Protein AF-A0A8J8H0P6-F1 (afdb_monomer_lite)

Radius of gyration: 15.08 Å; chains: 1; bounding box: 33×37×34 Å

Sequence (105 aa):
MRYHTFGDDETDLEVGVPVVEAVAGRGRVAAGELPGGRVVVTIHEGGHDRLAEAYTRLQEGVAAHGSPAGPAWEVYEWIDLTTQPDVSAWPAPADWRTQLIQPIS

Secondary structure (DSSP, 8-state):
-EES---SS---EE-----SS----BTTB----PPPS-EEEEEEES-GGGHHHHHHHHHHHHHHH--B-S--EEEETTS-TTS---GGGPPPGGG-EEEEEEEB-

Foldseek 3Di:
DWWQDDDPVDTDDDDDDDDPDFDPADDPGGGDDDDDDDKQKFKDAFACVCVVVSVVVRVVSQVVPAHFPGIKDKDWPQADPVDDDDPVPGDHRNGTMMMIMTDGD

pLDDT: mean 95.29, std 2.95, range [86.44, 98.5]

Structure (mmCIF, N/CA/C/O backbone):
data_AF-A0A8J8H0P6-F1
#
_entry.id   AF-A0A8J8H0P6-F1
#
loop_
_atom_site.group_PDB
_atom_site.id
_atom_site.type_symbol
_atom_site.label_atom_id
_atom_site.label_alt_id
_atom_site.label_comp_id
_atom_site.label_asym_id
_atom_site.label_entity_id
_atom_site.label_seq_id
_atom_site.pdbx_PDB_ins_code
_atom_site.Cartn_x
_atom_site.Cartn_y
_atom_site.Cartn_z
_atom_site.occupancy
_atom_site.B_iso_or_equiv
_atom_site.auth_seq_id
_atom_site.auth_comp_id
_atom_site.auth_asym_id
_atom_site.auth_atom_id
_atom_site.pdbx_PDB_model_num
ATOM 1 N N . MET A 1 1 ? 0.553 -3.853 -1.451 1.00 95.19 1 MET A N 1
ATOM 2 C CA . MET A 1 1 ? 0.980 -4.639 -0.272 1.00 95.19 1 MET A CA 1
ATOM 3 C C . MET A 1 1 ? 0.171 -4.167 0.915 1.00 95.19 1 MET A C 1
ATOM 5 O O . MET A 1 1 ? 0.136 -2.968 1.128 1.00 95.19 1 MET A O 1
ATOM 9 N N . ARG A 1 2 ? -0.490 -5.051 1.656 1.00 96.75 2 ARG A N 1
ATOM 10 C CA . ARG A 1 2 ? -1.319 -4.694 2.813 1.00 96.75 2 ARG A CA 1
ATOM 11 C C . ARG A 1 2 ? -0.796 -5.406 4.051 1.00 96.75 2 ARG A C 1
ATOM 13 O O . ARG A 1 2 ? -0.547 -6.604 3.991 1.00 96.75 2 ARG A O 1
ATOM 20 N N . TYR A 1 3 ? -0.641 -4.671 5.144 1.00 94.31 3 TYR A N 1
ATOM 21 C CA . TYR A 1 3 ? -0.131 -5.201 6.407 1.00 94.31 3 TYR A CA 1
ATOM 22 C C . TYR A 1 3 ? -1.299 -5.452 7.355 1.00 94.31 3 TYR A C 1
ATOM 24 O O . TYR A 1 3 ? -1.982 -4.506 7.746 1.00 94.31 3 TYR A O 1
ATOM 32 N N . HIS A 1 4 ? -1.550 -6.710 7.712 1.00 93.56 4 HIS A N 1
ATOM 33 C CA . HIS A 1 4 ? -2.576 -7.083 8.689 1.00 93.56 4 HIS A CA 1
ATOM 34 C C . HIS A 1 4 ? -2.084 -6.859 10.115 1.00 93.56 4 HIS A C 1
ATOM 36 O O . HIS A 1 4 ? -2.821 -6.340 10.954 1.00 93.56 4 HIS A O 1
ATOM 42 N N . THR A 1 5 ? -0.823 -7.203 10.364 1.00 93.25 5 THR A N 1
ATOM 43 C CA . THR A 1 5 ? -0.108 -6.928 11.608 1.00 93.25 5 THR A CA 1
ATOM 44 C C . THR A 1 5 ? 1.316 -6.496 11.284 1.00 93.25 5 THR A C 1
ATOM 46 O O . THR A 1 5 ? 1.862 -6.836 10.236 1.00 93.25 5 THR A O 1
ATOM 49 N N . PHE A 1 6 ? 1.918 -5.730 12.187 1.00 89.06 6 PHE A N 1
ATOM 50 C CA . PHE A 1 6 ? 3.317 -5.335 12.101 1.00 89.06 6 PHE A CA 1
ATOM 51 C C . PHE A 1 6 ? 3.902 -5.400 13.508 1.00 89.06 6 PHE A C 1
ATOM 53 O O . PHE A 1 6 ? 3.459 -4.668 14.395 1.00 89.06 6 PHE A O 1
ATOM 60 N N . GLY A 1 7 ? 4.834 -6.319 13.725 1.00 89.62 7 GLY A N 1
ATOM 61 C CA . GLY A 1 7 ? 5.467 -6.560 15.015 1.00 89.62 7 GLY A CA 1
ATOM 62 C C . GLY A 1 7 ? 6.954 -6.846 14.859 1.00 89.62 7 GLY A C 1
ATOM 63 O O . GLY A 1 7 ? 7.433 -7.110 13.757 1.00 89.62 7 GLY A O 1
ATOM 64 N N . ASP A 1 8 ? 7.672 -6.795 15.980 1.00 91.62 8 ASP A N 1
ATOM 65 C CA . ASP A 1 8 ? 9.130 -6.955 16.003 1.00 91.62 8 ASP A CA 1
ATOM 66 C C . ASP A 1 8 ? 9.570 -8.371 15.584 1.00 91.62 8 ASP A C 1
ATOM 68 O O . ASP A 1 8 ? 10.575 -8.526 14.891 1.00 91.62 8 ASP A O 1
ATOM 72 N N . ASP A 1 9 ? 8.794 -9.392 15.969 1.00 95.19 9 ASP A N 1
ATOM 73 C CA . ASP A 1 9 ? 9.091 -10.804 15.690 1.00 95.19 9 ASP A CA 1
ATOM 74 C C . ASP A 1 9 ? 8.326 -11.357 14.475 1.00 95.19 9 ASP A C 1
ATOM 76 O O . ASP A 1 9 ? 8.825 -12.230 13.761 1.00 95.19 9 ASP A O 1
ATOM 80 N N . GLU A 1 10 ? 7.103 -10.871 14.240 1.00 95.25 10 GLU A N 1
ATOM 81 C CA . GLU A 1 10 ? 6.207 -11.371 13.197 1.00 95.25 10 GLU A CA 1
ATOM 82 C C . GLU A 1 10 ? 5.456 -10.223 12.518 1.00 95.25 10 GLU A C 1
ATOM 84 O O . GLU A 1 10 ? 4.982 -9.281 13.154 1.00 95.25 10 GLU A O 1
ATOM 89 N N . THR A 1 11 ? 5.328 -10.327 11.198 1.00 94.75 11 THR A N 1
ATOM 90 C CA . THR A 1 11 ? 4.533 -9.428 10.363 1.00 94.75 11 THR A CA 1
ATOM 91 C C . THR A 1 11 ? 3.668 -10.278 9.447 1.00 94.75 11 THR A C 1
ATOM 93 O O . THR A 1 11 ? 4.196 -11.076 8.670 1.00 94.75 11 THR A O 1
ATOM 96 N N . ASP A 1 12 ? 2.352 -10.087 9.522 1.00 95.69 12 ASP A N 1
ATOM 97 C CA . ASP A 1 12 ? 1.399 -10.682 8.589 1.00 95.69 12 ASP A CA 1
ATOM 98 C C . ASP A 1 12 ? 1.036 -9.670 7.503 1.00 95.69 12 ASP A C 1
ATOM 100 O O . ASP A 1 12 ? 0.591 -8.550 7.784 1.00 95.69 12 ASP A O 1
ATOM 104 N N . LEU A 1 13 ? 1.240 -10.056 6.247 1.00 95.88 13 LEU A N 1
ATOM 105 C CA . LEU A 1 13 ? 1.002 -9.192 5.101 1.00 95.88 13 LEU A CA 1
ATOM 106 C C . LEU A 1 13 ? 0.544 -9.978 3.879 1.00 95.88 13 LEU A C 1
ATOM 108 O O . LEU A 1 13 ? 0.907 -11.137 3.671 1.00 95.88 13 LEU A O 1
ATOM 112 N N . GLU A 1 14 ? -0.171 -9.280 3.005 1.00 96.50 14 GLU A N 1
ATOM 113 C CA . GLU A 1 14 ? -0.516 -9.744 1.668 1.00 96.50 14 GLU A CA 1
ATOM 114 C C . GLU A 1 14 ? 0.107 -8.844 0.590 1.00 96.50 14 GLU A C 1
ATOM 116 O O . GLU A 1 14 ? 0.188 -7.613 0.696 1.00 96.50 14 GLU A O 1
ATOM 121 N N . VAL A 1 15 ? 0.547 -9.472 -0.499 1.00 95.62 15 VAL A N 1
ATOM 122 C CA . VAL A 1 15 ? 0.992 -8.793 -1.720 1.00 95.62 15 VAL A CA 1
ATOM 123 C C . VAL A 1 15 ? 0.144 -9.311 -2.866 1.00 95.62 15 VAL A C 1
ATOM 125 O O . VAL A 1 15 ? -0.031 -10.518 -3.021 1.00 95.62 15 VAL A O 1
ATOM 128 N N . GLY A 1 16 ? -0.369 -8.393 -3.676 1.00 94.12 16 GLY A N 1
ATOM 129 C CA . GLY A 1 16 ? -1.246 -8.719 -4.787 1.00 94.12 16 GLY A CA 1
ATOM 130 C C . GLY A 1 16 ? -1.050 -7.776 -5.962 1.00 94.12 16 GLY A C 1
ATOM 131 O O . GLY A 1 16 ? -0.434 -6.716 -5.837 1.00 94.12 16 GLY A O 1
ATOM 132 N N . VAL A 1 17 ? -1.602 -8.193 -7.095 1.00 93.62 17 VAL A N 1
ATOM 133 C CA . VAL A 1 17 ? -1.692 -7.421 -8.333 1.00 93.62 17 VAL A CA 1
ATOM 134 C C . VAL A 1 17 ? -3.177 -7.183 -8.600 1.00 93.62 17 VAL A C 1
ATOM 136 O O . VAL A 1 17 ? -3.946 -8.146 -8.539 1.00 93.62 17 VAL A O 1
ATOM 139 N N . PRO A 1 18 ? -3.609 -5.939 -8.863 1.00 93.81 18 PRO A N 1
ATOM 140 C CA . PRO A 1 18 ? -5.000 -5.674 -9.195 1.00 93.81 18 PRO A CA 1
ATOM 141 C C . PRO A 1 18 ? -5.366 -6.353 -10.520 1.00 93.81 18 PRO A C 1
ATOM 143 O O . PRO A 1 18 ? -4.636 -6.262 -11.505 1.00 93.81 18 PRO A O 1
ATOM 146 N N . VAL A 1 19 ? -6.516 -7.021 -10.541 1.00 93.88 19 VAL A N 1
ATOM 147 C CA . VAL A 1 19 ? -7.094 -7.670 -11.724 1.00 93.88 19 VAL A CA 1
ATOM 148 C C . VAL A 1 19 ? -8.530 -7.193 -11.908 1.00 93.88 19 VAL A C 1
ATOM 150 O O . VAL A 1 19 ? -9.184 -6.807 -10.943 1.00 93.88 19 VAL A O 1
ATOM 153 N N . VAL A 1 20 ? -9.017 -7.198 -13.151 1.00 93.75 20 VAL A N 1
ATOM 154 C CA . VAL A 1 20 ? -10.377 -6.726 -13.471 1.00 93.75 20 VAL A CA 1
ATOM 155 C C . VAL A 1 20 ? -11.446 -7.682 -12.932 1.00 93.75 20 VAL A C 1
ATOM 157 O O . VAL A 1 20 ? -12.495 -7.237 -12.480 1.00 93.75 20 VAL A O 1
ATOM 160 N N . GLU A 1 21 ? -11.169 -8.986 -12.950 1.00 94.31 21 GLU A N 1
ATOM 161 C CA . GLU A 1 21 ? -12.066 -10.033 -12.460 1.00 94.31 21 GLU A CA 1
ATOM 162 C C . GLU A 1 21 ? -11.293 -11.035 -11.600 1.00 94.31 21 GLU A C 1
ATOM 164 O O . GLU A 1 21 ? -10.096 -11.256 -11.807 1.00 94.31 21 GLU A O 1
ATOM 169 N N . ALA A 1 22 ? -11.980 -11.657 -10.640 1.00 93.00 22 ALA A N 1
ATOM 170 C CA . ALA A 1 22 ? -11.383 -12.664 -9.775 1.00 93.00 22 ALA A CA 1
ATOM 171 C C . ALA A 1 22 ? -10.872 -13.862 -10.591 1.00 93.00 22 ALA A C 1
ATOM 173 O O . ALA A 1 22 ? -11.593 -14.448 -11.399 1.00 93.00 22 ALA A O 1
ATOM 174 N N . VAL A 1 23 ? -9.628 -14.262 -10.332 1.00 91.25 23 VAL A N 1
ATOM 175 C CA . VAL A 1 23 ? -8.985 -15.409 -10.983 1.00 91.25 23 VAL A CA 1
ATOM 176 C C . VAL A 1 23 ? -8.837 -16.546 -9.979 1.00 91.25 23 VAL A C 1
ATOM 178 O O . VAL A 1 23 ? -8.572 -16.320 -8.797 1.00 91.25 23 VAL A O 1
ATOM 181 N N . ALA A 1 24 ? -8.989 -17.788 -10.445 1.00 94.12 24 ALA A N 1
ATOM 182 C CA . ALA A 1 24 ? -8.740 -18.959 -9.618 1.00 94.12 24 ALA A CA 1
ATOM 183 C C . ALA A 1 24 ? -7.287 -18.965 -9.111 1.00 94.12 24 ALA A C 1
ATOM 185 O O . ALA A 1 24 ? -6.332 -18.954 -9.890 1.00 94.12 24 ALA A O 1
ATOM 186 N N . GLY A 1 25 ? -7.142 -18.987 -7.789 1.00 93.50 25 GLY A N 1
ATOM 187 C CA . GLY A 1 25 ? -5.852 -19.045 -7.120 1.00 93.50 25 GLY A CA 1
ATOM 188 C C . GLY A 1 25 ? -5.155 -20.404 -7.242 1.00 93.50 25 GLY A C 1
ATOM 189 O O . GLY A 1 25 ? -5.743 -21.408 -7.649 1.00 93.50 25 GLY A O 1
ATOM 190 N N . ARG A 1 26 ? -3.881 -20.452 -6.837 1.00 96.62 26 ARG A N 1
ATOM 191 C CA . ARG A 1 26 ? -3.099 -21.691 -6.716 1.00 96.62 26 ARG A CA 1
ATOM 192 C C . ARG A 1 26 ? -2.169 -21.621 -5.509 1.00 96.62 26 ARG A C 1
ATOM 194 O O . ARG A 1 26 ? -1.324 -20.732 -5.410 1.00 96.62 26 ARG A O 1
ATOM 201 N N . GLY A 1 27 ? -2.254 -22.622 -4.634 1.00 96.25 27 GLY A N 1
ATOM 202 C CA . GLY A 1 27 ? -1.411 -22.695 -3.440 1.00 96.25 27 GLY A CA 1
ATOM 203 C C . GLY A 1 27 ? -1.687 -21.521 -2.502 1.00 96.25 27 GLY A C 1
ATOM 204 O O . GLY A 1 27 ? -2.797 -21.396 -2.003 1.00 96.25 27 GLY A O 1
ATOM 205 N N . ARG A 1 28 ? -0.682 -20.664 -2.279 1.00 95.50 28 ARG A N 1
ATOM 206 C CA . ARG A 1 28 ? -0.796 -19.461 -1.431 1.00 95.50 28 ARG A CA 1
ATOM 207 C C . ARG A 1 28 ? -1.389 -18.245 -2.150 1.00 95.50 28 ARG A C 1
ATOM 209 O O . ARG A 1 28 ? -1.629 -17.231 -1.512 1.00 95.50 28 ARG A O 1
ATOM 216 N N . VAL A 1 29 ? -1.581 -18.324 -3.467 1.00 95.75 29 VAL A N 1
ATOM 217 C CA . VAL A 1 29 ? -2.215 -17.255 -4.243 1.00 95.75 29 VAL A CA 1
ATOM 218 C C . VAL A 1 29 ? -3.717 -17.476 -4.213 1.00 95.75 29 VAL A C 1
ATOM 220 O O . VAL A 1 29 ? -4.177 -18.550 -4.601 1.00 95.75 29 VAL A O 1
ATOM 223 N N . ALA A 1 30 ? -4.465 -16.461 -3.798 1.00 95.44 30 ALA A N 1
ATOM 224 C CA . ALA A 1 30 ? -5.921 -16.448 -3.783 1.00 95.44 30 ALA A CA 1
ATOM 225 C C . ALA A 1 30 ? -6.438 -15.110 -4.327 1.00 95.44 30 ALA A C 1
ATOM 227 O O . ALA A 1 30 ? -5.717 -14.113 -4.315 1.00 95.44 30 ALA A O 1
ATOM 228 N N . ALA A 1 31 ? -7.680 -15.098 -4.813 1.00 95.88 31 ALA A N 1
ATOM 229 C CA . ALA A 1 31 ? -8.377 -13.851 -5.099 1.00 95.88 31 ALA A CA 1
ATOM 230 C C . ALA A 1 31 ? -8.745 -13.159 -3.779 1.00 95.88 31 ALA A C 1
ATOM 232 O O . ALA A 1 31 ? -9.154 -13.821 -2.824 1.00 95.88 31 ALA A O 1
ATOM 233 N N . GLY A 1 32 ? -8.611 -11.838 -3.746 1.00 93.56 32 GLY A N 1
ATOM 234 C CA . GLY A 1 32 ? -8.951 -10.999 -2.605 1.00 93.56 32 GLY A CA 1
ATOM 235 C C . GLY A 1 32 ? -9.436 -9.634 -3.074 1.00 93.56 32 GLY A C 1
ATOM 236 O O . GLY A 1 32 ? -9.304 -9.288 -4.248 1.00 93.56 32 GLY A O 1
ATOM 237 N N . GLU A 1 33 ? -9.999 -8.865 -2.150 1.00 94.50 33 GLU A N 1
ATOM 238 C CA . GLU A 1 33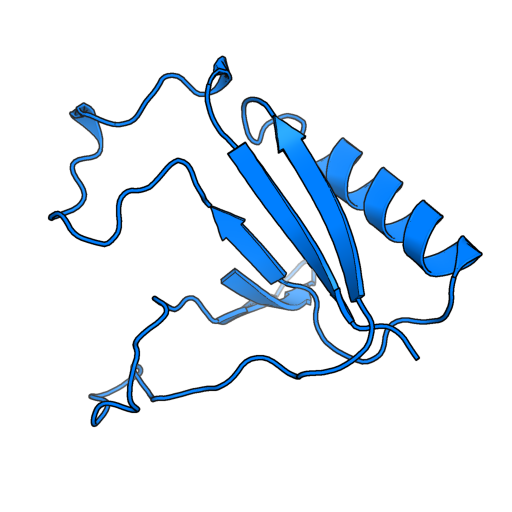 ? -10.550 -7.539 -2.420 1.00 94.50 33 GLU A CA 1
ATOM 239 C C . GLU A 1 33 ? -10.077 -6.542 -1.358 1.00 94.50 33 GLU A C 1
ATOM 241 O O . GLU A 1 33 ? -9.936 -6.871 -0.175 1.00 94.50 33 GLU A O 1
ATOM 246 N N . LEU A 1 34 ? -9.845 -5.299 -1.781 1.00 94.44 34 LEU A N 1
ATOM 247 C CA . LEU A 1 34 ? -9.602 -4.188 -0.866 1.00 94.44 34 LEU A CA 1
ATOM 248 C C . LEU A 1 34 ? -10.944 -3.604 -0.399 1.00 94.44 34 LEU A C 1
ATOM 250 O O . LEU A 1 34 ? -11.889 -3.544 -1.189 1.00 94.44 34 LEU A O 1
ATOM 254 N N . PRO A 1 35 ? -11.055 -3.152 0.863 1.00 92.19 35 PRO A N 1
ATOM 255 C CA . PRO A 1 35 ? -12.296 -2.579 1.362 1.00 92.19 35 PRO A CA 1
ATOM 256 C C . PRO A 1 35 ? -12.619 -1.270 0.633 1.00 92.19 35 PRO A C 1
ATOM 258 O O . PRO A 1 35 ? -11.749 -0.421 0.434 1.00 92.19 35 PRO A O 1
ATOM 261 N N . GLY A 1 36 ? -13.892 -1.085 0.284 1.00 91.94 36 GLY A N 1
ATOM 262 C CA . GLY A 1 36 ? -14.412 0.220 -0.119 1.00 91.94 36 GLY A CA 1
ATOM 263 C C . GLY A 1 36 ? -14.638 1.142 1.084 1.00 91.94 36 GLY A C 1
ATOM 264 O O . GLY A 1 36 ? -14.617 0.706 2.234 1.00 91.94 36 GLY A O 1
ATOM 265 N N . GLY A 1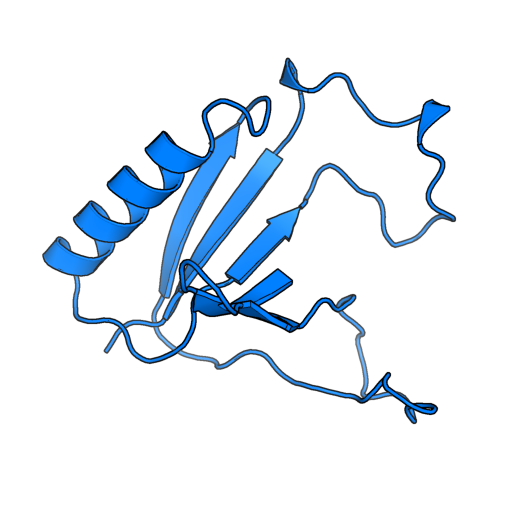 37 ? -14.910 2.421 0.819 1.00 95.88 37 GLY A N 1
ATOM 266 C CA . GLY A 1 37 ? -15.256 3.406 1.848 1.00 95.88 37 GLY A CA 1
ATOM 267 C C . GLY A 1 37 ? -14.328 4.617 1.868 1.00 95.88 37 GLY A C 1
ATOM 268 O O . GLY A 1 37 ? -13.654 4.920 0.884 1.00 95.88 37 GLY A O 1
ATOM 269 N N . ARG A 1 38 ? -14.335 5.344 2.992 1.00 98.00 38 ARG A N 1
ATOM 270 C CA . ARG A 1 38 ? -13.476 6.517 3.193 1.00 98.00 38 ARG A CA 1
ATOM 271 C C . ARG A 1 38 ? -12.050 6.071 3.498 1.00 98.00 38 ARG A C 1
ATOM 273 O O . ARG A 1 38 ? -11.826 5.153 4.284 1.00 98.00 38 ARG A O 1
ATOM 280 N N . VAL A 1 39 ? -11.092 6.770 2.905 1.00 98.38 39 VAL A N 1
ATOM 281 C CA . VAL A 1 39 ? -9.663 6.537 3.112 1.00 98.38 39 VAL A CA 1
ATOM 282 C C . VAL A 1 39 ? -8.940 7.863 3.319 1.00 98.38 39 VAL A C 1
ATOM 284 O O . VAL A 1 39 ? -9.365 8.896 2.800 1.00 98.38 39 VAL A O 1
ATOM 287 N N . VAL A 1 40 ? -7.826 7.820 4.043 1.00 98.50 40 VAL A N 1
ATOM 288 C CA . VAL A 1 40 ? -6.769 8.834 3.961 1.00 98.50 40 VAL A CA 1
ATOM 289 C C . VAL A 1 40 ? -5.676 8.282 3.058 1.00 98.50 40 VAL A C 1
ATOM 291 O O . VAL A 1 40 ? -5.306 7.113 3.174 1.00 98.50 40 VAL A O 1
ATOM 294 N N . VAL A 1 41 ? -5.176 9.121 2.153 1.00 98.12 41 VAL A N 1
ATOM 295 C CA . VAL A 1 41 ? -4.113 8.766 1.210 1.00 98.12 41 VAL A CA 1
ATOM 296 C C . VAL A 1 41 ? -2.952 9.733 1.385 1.00 98.12 41 VAL A C 1
ATOM 298 O O . VAL A 1 41 ? -3.153 10.944 1.454 1.00 98.12 41 VAL A O 1
ATOM 301 N N . THR A 1 42 ? -1.734 9.204 1.438 1.00 98.31 42 THR A N 1
ATOM 302 C CA . THR A 1 42 ? -0.490 9.975 1.337 1.00 98.31 42 THR A CA 1
ATOM 303 C C . THR A 1 42 ? 0.342 9.421 0.191 1.00 98.31 42 THR A C 1
ATOM 305 O O . THR A 1 42 ? 0.420 8.210 0.011 1.00 98.31 42 THR A O 1
ATOM 308 N N . ILE A 1 43 ? 0.969 10.300 -0.586 1.00 98.19 43 ILE A N 1
ATOM 309 C CA . ILE A 1 43 ? 1.883 9.908 -1.660 1.00 98.19 43 ILE A CA 1
ATOM 310 C C . ILE A 1 43 ? 3.310 10.189 -1.197 1.00 98.19 43 ILE A C 1
ATOM 312 O O . ILE A 1 43 ? 3.633 11.299 -0.771 1.00 98.19 43 ILE A O 1
ATOM 316 N N . HIS A 1 44 ? 4.151 9.166 -1.278 1.00 98.38 44 HIS A N 1
ATOM 317 C CA . HIS A 1 44 ? 5.589 9.249 -1.091 1.00 98.38 44 HIS A CA 1
ATOM 318 C C . HIS A 1 44 ? 6.278 9.304 -2.451 1.00 98.38 44 HIS A C 1
ATOM 320 O O . HIS A 1 44 ? 6.113 8.393 -3.263 1.00 98.38 44 HIS A O 1
ATOM 326 N N . GLU A 1 45 ? 7.047 10.364 -2.682 1.00 97.94 45 GLU A N 1
ATOM 327 C CA . GLU A 1 45 ? 7.888 10.529 -3.866 1.00 97.94 45 GLU A CA 1
ATOM 328 C C . GLU A 1 45 ? 9.355 10.413 -3.442 1.00 97.94 45 GLU A C 1
ATOM 330 O O . GLU A 1 45 ? 9.805 11.097 -2.516 1.00 97.94 45 GLU A O 1
ATOM 335 N N . GLY A 1 46 ? 10.090 9.524 -4.103 1.00 97.44 46 GLY A N 1
ATOM 336 C CA . GLY A 1 46 ? 11.466 9.174 -3.778 1.00 97.44 46 GLY A CA 1
ATOM 337 C C . GLY A 1 46 ? 11.627 7.795 -3.131 1.00 97.44 46 GLY A C 1
ATOM 338 O O . GLY A 1 46 ? 10.679 7.023 -2.962 1.00 97.44 46 GLY A O 1
ATOM 339 N N . GLY A 1 47 ? 12.874 7.491 -2.765 1.00 97.25 47 GLY A N 1
ATOM 340 C CA . GLY A 1 47 ? 13.278 6.183 -2.262 1.00 97.25 47 GLY A CA 1
ATOM 341 C C . GLY A 1 47 ? 12.620 5.827 -0.932 1.00 97.25 47 GLY A C 1
ATOM 342 O O . GLY A 1 47 ? 12.200 6.691 -0.158 1.00 97.25 47 GLY A O 1
ATOM 343 N N . HIS A 1 48 ? 12.519 4.528 -0.651 1.00 96.12 48 HIS A N 1
ATOM 344 C CA . HIS A 1 48 ? 11.864 4.036 0.565 1.00 96.12 48 HIS A CA 1
ATOM 345 C C . HIS A 1 48 ? 12.665 4.258 1.856 1.00 96.12 48 HIS A C 1
ATOM 347 O O . HIS A 1 48 ? 12.139 4.018 2.938 1.00 96.12 48 HIS A O 1
ATOM 353 N N . ASP A 1 49 ? 13.884 4.797 1.775 1.00 96.50 49 ASP A N 1
ATOM 354 C CA . ASP A 1 49 ? 14.687 5.239 2.924 1.00 96.50 49 ASP A CA 1
ATOM 355 C C . ASP A 1 49 ? 13.971 6.299 3.779 1.00 96.50 49 ASP A C 1
ATOM 357 O O . ASP A 1 49 ? 14.200 6.378 4.985 1.00 96.50 49 ASP A O 1
ATOM 361 N N . ARG A 1 50 ? 13.054 7.066 3.172 1.00 94.25 50 ARG A N 1
ATOM 362 C CA . ARG A 1 50 ? 12.220 8.074 3.850 1.00 94.25 50 ARG A CA 1
ATOM 363 C C . ARG A 1 50 ? 10.733 7.726 3.898 1.00 94.25 50 ARG A C 1
ATOM 365 O O . ARG A 1 50 ? 9.910 8.576 4.230 1.00 94.25 50 ARG A O 1
ATOM 372 N N . LEU A 1 51 ? 10.365 6.473 3.619 1.00 95.75 51 LEU A N 1
ATOM 373 C CA . LEU A 1 51 ? 8.961 6.039 3.609 1.00 95.75 51 LEU A CA 1
ATOM 374 C C . LEU A 1 51 ? 8.276 6.229 4.975 1.00 95.75 51 LEU A C 1
ATOM 376 O O . LEU A 1 51 ? 7.085 6.528 5.039 1.00 95.75 51 LEU A O 1
ATOM 380 N N . ALA A 1 52 ? 9.037 6.134 6.070 1.00 95.50 52 ALA A N 1
ATOM 381 C CA . ALA A 1 52 ? 8.545 6.390 7.423 1.00 95.50 52 ALA A CA 1
ATOM 382 C C . ALA A 1 52 ? 7.936 7.799 7.586 1.00 95.50 52 ALA A C 1
ATOM 384 O O . ALA A 1 52 ? 6.939 7.962 8.284 1.00 95.50 52 ALA A O 1
ATOM 385 N N . GLU A 1 53 ? 8.461 8.814 6.889 1.00 97.38 53 GLU A N 1
ATOM 386 C CA . GLU A 1 53 ? 7.908 10.176 6.912 1.00 97.38 53 GLU A CA 1
ATOM 387 C C . GLU A 1 53 ? 6.519 10.240 6.253 1.00 97.38 53 GLU A C 1
ATOM 389 O O . GLU A 1 53 ? 5.657 11.028 6.649 1.00 97.38 53 GLU A O 1
ATOM 394 N N . ALA A 1 54 ? 6.267 9.408 5.237 1.00 97.81 54 ALA A N 1
ATOM 395 C CA . ALA A 1 54 ? 4.942 9.272 4.636 1.00 97.81 54 ALA A CA 1
ATOM 396 C C . ALA A 1 54 ? 3.956 8.580 5.585 1.00 97.81 54 ALA A C 1
ATOM 398 O O . ALA A 1 54 ? 2.811 9.017 5.681 1.00 97.81 54 ALA A O 1
ATOM 399 N N . TYR A 1 55 ? 4.404 7.572 6.337 1.00 97.31 55 TYR A N 1
ATOM 400 C CA . 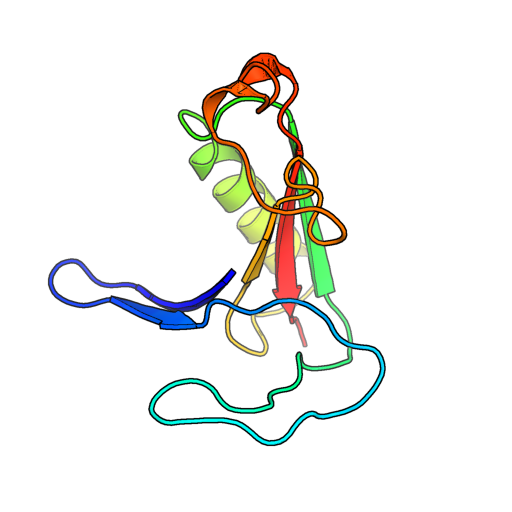TYR A 1 55 ? 3.590 6.947 7.381 1.00 97.31 55 TYR A CA 1
ATOM 401 C C . TYR A 1 55 ? 3.208 7.936 8.485 1.00 97.31 55 TYR A C 1
ATOM 403 O O . TYR A 1 55 ? 2.042 7.980 8.869 1.00 97.31 55 TYR A O 1
ATOM 411 N N . THR A 1 56 ? 4.135 8.780 8.946 1.00 98.00 56 THR A N 1
ATOM 412 C CA . THR A 1 56 ? 3.824 9.837 9.924 1.00 98.00 56 THR A CA 1
ATOM 413 C C . THR A 1 56 ? 2.725 10.770 9.412 1.00 98.00 56 THR A C 1
ATOM 415 O O . THR A 1 56 ? 1.717 10.957 10.090 1.00 98.00 56 THR A O 1
ATOM 418 N N . ARG A 1 57 ? 2.857 11.276 8.177 1.00 98.25 57 ARG A N 1
ATOM 419 C CA . ARG A 1 57 ? 1.841 12.138 7.541 1.00 98.25 57 ARG A CA 1
ATOM 420 C C . ARG A 1 57 ? 0.489 11.439 7.381 1.00 98.25 57 ARG A C 1
ATOM 422 O O . ARG A 1 57 ? -0.554 12.057 7.592 1.00 98.25 57 ARG A O 1
ATOM 429 N N . LEU A 1 58 ? 0.494 10.147 7.046 1.00 98.38 58 LEU A N 1
ATOM 430 C CA . LEU A 1 58 ? -0.724 9.344 6.958 1.00 98.38 58 LEU A CA 1
ATOM 431 C C . LEU A 1 58 ? -1.432 9.277 8.319 1.00 98.38 58 LEU A C 1
ATOM 433 O O . LEU A 1 58 ? -2.638 9.508 8.382 1.00 98.38 58 LEU A O 1
ATOM 437 N N . GLN A 1 59 ? -0.696 9.012 9.402 1.00 97.81 59 GLN A N 1
ATOM 438 C CA . GLN A 1 59 ? -1.258 8.946 10.756 1.00 97.81 59 GLN A CA 1
ATOM 439 C C . GLN A 1 59 ? -1.810 10.297 11.225 1.00 97.81 59 GLN A C 1
ATOM 441 O O . GLN A 1 59 ? -2.897 10.346 11.801 1.00 97.81 59 GLN A O 1
ATOM 446 N N . GLU A 1 60 ? -1.119 11.400 10.929 1.00 98.31 60 GLU A N 1
ATOM 447 C CA . GLU A 1 60 ? -1.618 12.757 11.195 1.00 98.31 60 GLU A CA 1
ATOM 448 C C . GLU A 1 60 ? -2.938 13.028 10.458 1.00 98.31 60 GLU A C 1
ATOM 450 O O . GLU A 1 60 ? -3.901 13.515 11.054 1.00 98.31 60 GLU A O 1
ATOM 455 N N . GLY A 1 61 ? -3.018 12.654 9.177 1.00 98.31 61 GLY A N 1
ATOM 456 C CA . GLY A 1 61 ? -4.241 12.784 8.384 1.00 98.31 61 GLY A CA 1
ATOM 457 C C . GLY A 1 61 ? -5.388 11.924 8.920 1.00 98.31 61 GLY A C 1
ATOM 458 O O . GLY A 1 61 ? -6.530 12.375 8.979 1.00 98.31 61 GLY A O 1
ATOM 459 N N . VAL A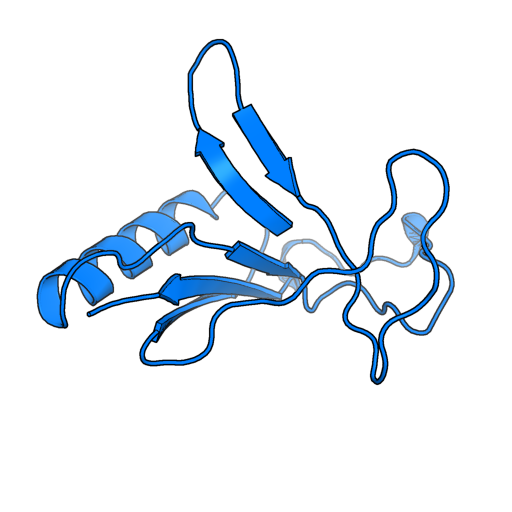 1 62 ? -5.099 10.701 9.363 1.00 98.44 62 VAL A N 1
ATOM 460 C CA . VAL A 1 62 ? -6.094 9.819 9.990 1.00 98.44 62 VAL A CA 1
ATOM 461 C C . VAL A 1 62 ? -6.628 10.446 11.271 1.00 98.44 62 VAL A C 1
ATOM 463 O O . VAL A 1 62 ? -7.843 10.578 11.404 1.00 98.44 62 VAL A O 1
ATOM 466 N N . ALA A 1 63 ? -5.744 10.912 12.158 1.00 98.12 63 ALA A N 1
ATOM 467 C CA . ALA A 1 63 ? -6.122 11.560 13.414 1.00 98.12 63 ALA A CA 1
ATOM 468 C C . ALA A 1 63 ? -6.991 12.815 13.207 1.00 98.12 63 ALA A C 1
ATOM 470 O O . ALA A 1 63 ? -7.840 13.122 14.042 1.00 98.12 63 ALA A O 1
ATOM 471 N N . ALA A 1 64 ? -6.816 13.525 12.089 1.00 98.12 64 ALA A N 1
ATOM 472 C CA . ALA A 1 64 ? -7.617 14.697 11.743 1.00 98.12 64 ALA A CA 1
ATOM 473 C C . ALA A 1 64 ? -9.006 14.367 11.159 1.00 98.12 64 ALA A C 1
ATOM 475 O O . ALA A 1 64 ? -9.895 15.223 11.177 1.00 98.12 64 ALA A O 1
ATOM 476 N N . HIS A 1 65 ? -9.207 13.166 10.606 1.00 97.75 65 HIS A N 1
ATOM 477 C CA . HIS A 1 65 ? -10.367 12.867 9.752 1.00 97.75 65 HIS A CA 1
ATOM 478 C C . HIS A 1 65 ? -11.212 11.660 10.172 1.00 97.75 65 HIS A C 1
ATOM 480 O O . HIS A 1 65 ? -12.314 11.495 9.629 1.00 97.75 65 HIS A O 1
ATOM 486 N N . GLY A 1 66 ? -10.731 10.839 11.106 1.00 96.81 66 GLY A N 1
ATOM 487 C CA . GLY A 1 66 ? -11.455 9.677 11.611 1.00 96.81 66 GLY A CA 1
ATOM 488 C C . GLY A 1 66 ? -10.588 8.764 12.473 1.00 96.81 66 GLY A C 1
ATOM 489 O O . GLY A 1 66 ? -9.729 9.202 13.234 1.00 96.81 66 GLY A O 1
ATOM 490 N N . SER A 1 67 ? -10.839 7.465 12.380 1.00 97.50 67 SER A N 1
ATOM 491 C CA . SER A 1 67 ? -10.036 6.428 13.035 1.00 97.50 67 SER A CA 1
ATOM 492 C C . SER A 1 67 ? -9.806 5.260 12.079 1.00 97.50 67 SER A C 1
ATOM 494 O O . SER A 1 67 ? -10.659 5.042 11.217 1.00 97.50 67 SER A O 1
ATOM 496 N N . PRO A 1 68 ? -8.692 4.510 12.197 1.00 97.12 68 PRO A N 1
ATOM 497 C CA . PRO A 1 68 ? -8.427 3.355 11.345 1.00 97.12 68 PRO A CA 1
ATOM 498 C C . PRO A 1 68 ? -9.599 2.366 11.325 1.00 97.12 68 PRO A C 1
ATOM 500 O O . PRO A 1 68 ? -10.035 1.884 12.368 1.00 97.12 68 PRO A O 1
ATOM 503 N N . ALA A 1 69 ? -10.077 2.035 10.128 1.00 96.56 69 ALA A N 1
ATOM 504 C CA . ALA A 1 69 ? -11.179 1.099 9.890 1.00 96.56 69 ALA A CA 1
ATOM 505 C C . ALA A 1 69 ? -10.708 -0.175 9.168 1.00 96.56 69 ALA A C 1
ATOM 507 O O . ALA A 1 69 ? -11.409 -0.735 8.326 1.00 96.56 69 ALA A O 1
ATOM 508 N N . GLY A 1 70 ? -9.485 -0.614 9.463 1.00 95.19 70 GLY A N 1
ATOM 509 C CA . GLY A 1 70 ? -8.881 -1.810 8.888 1.00 95.19 70 GLY A CA 1
ATOM 510 C C . GLY A 1 70 ? -7.393 -1.638 8.581 1.00 95.19 70 GLY A C 1
ATOM 511 O O . GLY A 1 70 ? -6.823 -0.580 8.854 1.00 95.19 70 GLY A O 1
ATOM 512 N N . PRO A 1 71 ? -6.762 -2.675 8.006 1.00 96.06 71 PRO A N 1
ATOM 513 C CA . PRO A 1 71 ? -5.341 -2.644 7.697 1.00 96.06 71 PRO A CA 1
ATOM 514 C C . PRO A 1 71 ? -5.025 -1.712 6.526 1.00 96.06 71 PRO A C 1
ATOM 516 O O . PRO A 1 71 ? -5.728 -1.741 5.507 1.00 96.06 71 PRO A O 1
ATOM 519 N N . ALA A 1 72 ? -3.960 -0.922 6.685 1.00 96.44 72 ALA A N 1
ATOM 520 C CA . ALA A 1 72 ? -3.408 -0.040 5.663 1.00 96.44 72 ALA A CA 1
ATOM 521 C C . ALA A 1 72 ? -2.692 -0.823 4.556 1.00 96.44 72 ALA A C 1
ATOM 523 O O . ALA A 1 72 ? -2.249 -1.960 4.756 1.00 96.44 72 ALA A O 1
ATOM 524 N N . TRP A 1 73 ? -2.544 -0.198 3.390 1.00 97.88 73 TRP A N 1
ATOM 525 C CA . TRP A 1 73 ? -1.779 -0.765 2.286 1.00 97.88 73 TRP A CA 1
ATOM 526 C C . TRP A 1 73 ? -0.976 0.269 1.505 1.00 97.88 73 TRP A C 1
ATOM 528 O O . TRP A 1 73 ? -1.293 1.457 1.466 1.00 97.88 73 TRP A O 1
ATOM 538 N N . GLU A 1 74 ? 0.052 -0.243 0.841 1.00 98.12 74 GLU A N 1
ATOM 539 C CA . GLU A 1 74 ? 0.925 0.457 -0.084 1.00 98.12 74 GLU A CA 1
ATOM 540 C C . GLU A 1 74 ? 0.622 0.061 -1.535 1.00 98.12 74 GLU A C 1
ATOM 542 O O . GLU A 1 74 ? 0.389 -1.119 -1.842 1.00 98.12 74 GLU A O 1
ATOM 547 N N . VAL A 1 75 ? 0.681 1.038 -2.440 1.00 97.56 75 VAL A N 1
ATOM 548 C CA . VAL A 1 75 ? 0.641 0.844 -3.897 1.00 97.56 75 VAL A CA 1
ATOM 549 C C . VAL A 1 75 ? 1.929 1.397 -4.498 1.00 97.56 75 VAL A C 1
ATOM 551 O O . VAL A 1 75 ? 2.206 2.589 -4.380 1.00 97.56 75 VAL A O 1
ATOM 554 N N . TYR A 1 76 ? 2.709 0.533 -5.146 1.00 96.25 76 TYR A N 1
ATOM 555 C CA . TYR A 1 76 ? 3.974 0.892 -5.789 1.00 96.25 76 TYR A CA 1
ATOM 556 C C . TYR A 1 76 ? 3.730 1.228 -7.258 1.00 96.25 76 TYR A C 1
ATOM 558 O O . TYR A 1 76 ? 3.610 0.337 -8.094 1.00 96.25 76 TYR A O 1
ATOM 566 N N . GLU A 1 77 ? 3.642 2.515 -7.576 1.00 95.69 77 GLU A N 1
ATOM 567 C CA . GLU A 1 77 ? 3.300 2.988 -8.927 1.00 95.69 77 GLU A CA 1
ATOM 568 C C . GLU A 1 77 ? 4.503 3.018 -9.876 1.00 95.69 77 GLU A C 1
ATOM 570 O O . GLU A 1 77 ? 4.355 3.252 -11.070 1.00 95.69 77 GLU A O 1
ATOM 575 N N . TRP A 1 78 ? 5.701 2.776 -9.348 1.00 94.12 78 TRP A N 1
ATOM 576 C CA . TRP A 1 78 ? 6.947 2.714 -10.110 1.00 94.12 78 TRP A CA 1
ATOM 577 C C . TRP A 1 78 ? 7.227 1.322 -10.704 1.00 94.12 78 TRP A C 1
ATOM 579 O O . TRP A 1 78 ? 8.227 1.146 -11.399 1.00 94.12 78 TRP A O 1
ATOM 589 N N . ILE A 1 79 ? 6.348 0.343 -10.454 1.00 91.94 79 ILE A N 1
ATOM 590 C CA . ILE A 1 79 ? 6.394 -0.996 -11.050 1.00 91.94 79 ILE A CA 1
ATOM 591 C C . ILE A 1 79 ? 5.276 -1.105 -12.090 1.00 91.94 79 ILE A C 1
ATOM 593 O O . ILE A 1 79 ? 4.095 -1.037 -11.749 1.00 91.94 79 ILE A O 1
ATOM 597 N N . ASP A 1 80 ? 5.638 -1.339 -13.351 1.00 90.56 80 ASP A N 1
ATOM 598 C CA . ASP A 1 80 ? 4.667 -1.690 -14.386 1.00 90.56 80 ASP A CA 1
ATOM 599 C C . ASP A 1 80 ? 4.286 -3.172 -14.269 1.00 90.56 80 ASP A C 1
ATOM 601 O O . ASP A 1 80 ? 5.060 -4.068 -14.598 1.00 90.56 80 AS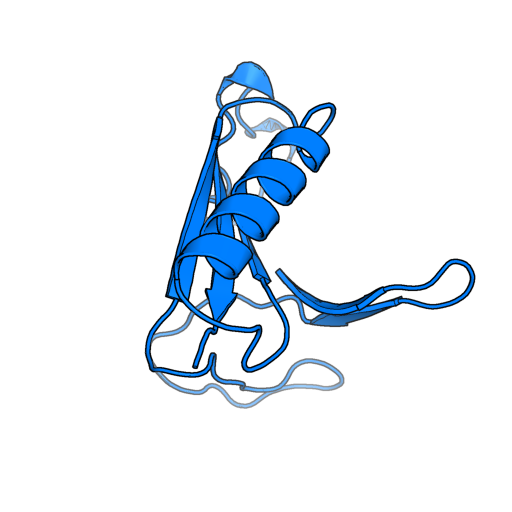P A O 1
ATOM 605 N N . LEU A 1 81 ? 3.072 -3.428 -13.782 1.00 89.69 81 LEU A N 1
ATOM 606 C CA . LEU A 1 81 ? 2.535 -4.780 -13.598 1.00 89.69 81 LEU A CA 1
ATOM 607 C C . LEU A 1 81 ? 1.981 -5.392 -14.897 1.00 89.69 81 LEU A C 1
ATOM 609 O O . LEU A 1 81 ? 1.550 -6.545 -14.886 1.00 89.69 81 LEU A O 1
ATOM 613 N N . THR A 1 82 ? 1.964 -4.643 -16.005 1.00 89.06 82 THR A N 1
ATOM 614 C CA . THR A 1 82 ? 1.515 -5.136 -17.320 1.00 89.06 82 THR A CA 1
ATOM 615 C C . THR A 1 82 ? 2.639 -5.782 -18.125 1.00 89.06 82 THR A C 1
ATOM 617 O O . THR A 1 82 ? 2.383 -6.478 -19.111 1.00 89.06 82 THR A O 1
ATOM 620 N N . THR A 1 83 ? 3.880 -5.598 -17.683 1.00 88.69 83 THR A N 1
ATOM 621 C CA . THR A 1 83 ? 5.077 -6.199 -18.262 1.00 88.69 83 THR A CA 1
ATOM 622 C C . THR A 1 83 ? 5.743 -7.136 -17.258 1.00 88.69 83 THR A C 1
ATOM 624 O O . THR A 1 83 ? 5.431 -7.146 -16.067 1.00 88.69 83 THR A O 1
ATOM 627 N N . GLN A 1 84 ? 6.635 -8.005 -17.741 1.00 88.50 84 GLN A N 1
ATOM 628 C CA . GLN A 1 84 ? 7.418 -8.847 -16.843 1.00 88.50 84 GLN A CA 1
ATOM 629 C C . GLN A 1 84 ? 8.385 -7.958 -16.044 1.00 88.50 84 GLN A C 1
ATOM 631 O O . GLN A 1 84 ? 9.173 -7.250 -16.672 1.00 88.50 84 GLN A O 1
ATOM 636 N N . PRO A 1 85 ? 8.375 -8.001 -14.697 1.00 86.44 85 PRO A N 1
ATOM 637 C CA . PRO A 1 85 ? 9.269 -7.167 -13.908 1.00 86.44 85 PRO A CA 1
ATOM 638 C C . PRO A 1 85 ? 10.739 -7.454 -14.226 1.00 86.44 85 PRO A C 1
ATOM 640 O O . PRO A 1 85 ? 11.204 -8.586 -14.082 1.00 86.44 85 PRO A O 1
ATOM 643 N N . ASP A 1 86 ? 11.465 -6.408 -14.610 1.00 89.25 86 ASP A N 1
ATOM 644 C CA . ASP A 1 86 ? 12.912 -6.420 -14.800 1.00 89.25 86 ASP A CA 1
ATOM 645 C C . ASP A 1 86 ? 13.548 -5.417 -13.837 1.00 89.25 86 ASP A C 1
ATOM 647 O O . ASP A 1 86 ? 13.469 -4.205 -14.028 1.00 89.25 86 ASP A O 1
ATOM 651 N N . VAL A 1 87 ? 14.193 -5.944 -12.796 1.00 86.81 87 VAL A N 1
ATOM 652 C CA . VAL A 1 87 ? 14.850 -5.146 -11.753 1.00 86.81 87 VAL A CA 1
ATOM 653 C C . VAL A 1 87 ? 15.949 -4.235 -12.301 1.00 86.81 87 VAL A C 1
ATOM 655 O O . VAL A 1 87 ? 16.255 -3.218 -11.687 1.00 86.81 87 VAL A O 1
ATOM 658 N N . SER A 1 88 ? 16.544 -4.580 -13.448 1.00 89.94 88 SER A N 1
ATOM 659 C CA . SER A 1 88 ? 17.574 -3.761 -14.092 1.00 89.94 88 SER A CA 1
ATOM 660 C C . SER A 1 88 ? 16.996 -2.562 -14.848 1.00 89.94 88 SER A C 1
ATOM 662 O O . SER A 1 88 ? 17.716 -1.598 -15.101 1.00 89.94 88 SER A O 1
ATOM 664 N N . ALA A 1 89 ? 15.698 -2.603 -15.162 1.00 89.94 89 ALA A N 1
ATOM 665 C CA . ALA A 1 89 ? 14.959 -1.549 -15.850 1.00 89.94 89 ALA A CA 1
ATOM 666 C C . ALA A 1 89 ? 14.158 -0.651 -14.892 1.00 89.94 89 ALA A C 1
ATOM 668 O O . ALA A 1 89 ? 13.452 0.254 -15.341 1.00 89.94 89 ALA A O 1
ATOM 669 N N . TRP A 1 90 ? 14.233 -0.894 -13.581 1.00 91.94 90 TRP A N 1
ATOM 670 C CA . TRP A 1 90 ? 13.527 -0.079 -12.600 1.00 91.94 90 TRP A CA 1
ATOM 671 C C . TRP A 1 90 ? 14.070 1.355 -12.562 1.00 91.94 90 TRP A C 1
ATOM 673 O O . TRP A 1 90 ? 15.282 1.561 -12.681 1.00 91.94 90 TRP A O 1
ATOM 683 N N . PRO A 1 91 ? 13.191 2.358 -12.382 1.00 94.50 91 PRO A N 1
ATOM 684 C CA . PRO A 1 91 ? 13.615 3.746 -12.272 1.00 94.50 91 PRO A CA 1
ATOM 685 C C . PRO A 1 91 ? 14.510 3.952 -11.045 1.00 94.50 91 PRO A C 1
ATOM 687 O O . PRO A 1 91 ? 14.482 3.167 -10.089 1.00 94.50 91 PRO A O 1
ATOM 690 N N . ALA A 1 92 ? 15.293 5.034 -11.049 1.00 95.88 92 ALA A N 1
ATOM 691 C CA . ALA A 1 92 ? 16.088 5.400 -9.885 1.00 95.88 92 ALA A CA 1
ATOM 692 C C . ALA A 1 92 ? 15.163 5.633 -8.673 1.00 95.88 92 ALA A C 1
ATOM 694 O O . ALA A 1 92 ? 14.067 6.164 -8.853 1.00 95.88 92 ALA A O 1
ATOM 695 N N . PRO A 1 93 ? 15.586 5.313 -7.433 1.00 96.31 93 PRO A N 1
ATOM 696 C CA . PRO A 1 93 ? 14.746 5.511 -6.252 1.00 96.31 93 PRO A CA 1
ATOM 697 C C . PRO A 1 93 ? 14.184 6.927 -6.103 1.00 96.31 93 PRO A C 1
ATOM 699 O O . PRO A 1 93 ? 13.077 7.092 -5.612 1.00 96.31 93 PRO A O 1
ATOM 702 N N . ALA A 1 94 ? 14.904 7.952 -6.568 1.00 96.94 94 ALA A N 1
ATOM 703 C CA . ALA A 1 94 ? 14.433 9.339 -6.567 1.00 96.94 94 ALA A CA 1
ATOM 704 C C . ALA A 1 94 ? 13.149 9.565 -7.392 1.00 96.94 94 ALA A C 1
ATOM 706 O O . ALA A 1 94 ? 12.407 10.497 -7.096 1.00 96.94 94 ALA A O 1
ATOM 707 N N . ASP A 1 95 ? 12.877 8.697 -8.367 1.00 96.94 95 ASP A N 1
ATOM 708 C CA . ASP A 1 95 ? 11.716 8.757 -9.257 1.00 96.94 95 ASP A CA 1
ATOM 709 C C . ASP A 1 95 ? 10.600 7.788 -8.824 1.00 96.94 95 ASP A C 1
ATOM 711 O O . ASP A 1 95 ? 9.589 7.637 -9.512 1.00 96.94 95 ASP A O 1
ATOM 715 N N . TRP A 1 96 ? 10.767 7.088 -7.696 1.00 97.62 96 TRP A N 1
ATOM 716 C CA . TRP A 1 96 ? 9.745 6.177 -7.191 1.00 97.62 96 TRP A CA 1
ATOM 717 C C . TRP A 1 96 ? 8.541 6.941 -6.657 1.00 97.62 96 TRP A C 1
ATOM 719 O O . TRP A 1 96 ? 8.669 7.976 -6.005 1.00 97.62 96 TRP A O 1
ATOM 729 N N . ARG A 1 97 ? 7.356 6.371 -6.871 1.00 97.94 97 ARG A N 1
ATOM 730 C CA . ARG A 1 97 ? 6.097 6.886 -6.339 1.00 97.94 97 ARG A CA 1
ATOM 731 C C . ARG A 1 97 ? 5.321 5.779 -5.641 1.00 97.94 97 ARG A C 1
ATOM 733 O O . ARG A 1 97 ? 4.997 4.760 -6.247 1.00 97.94 97 ARG A O 1
ATOM 740 N N . THR A 1 98 ? 5.062 5.959 -4.350 1.00 98.50 98 THR A N 1
ATOM 741 C CA . THR A 1 98 ? 4.371 4.972 -3.509 1.00 98.50 98 THR A CA 1
ATOM 742 C C . THR A 1 98 ? 3.186 5.629 -2.817 1.00 98.50 98 THR A C 1
ATOM 744 O O . THR A 1 98 ? 3.361 6.610 -2.099 1.00 98.50 98 THR A O 1
ATOM 747 N N . GLN A 1 99 ? 1.979 5.104 -3.014 1.00 98.25 99 GLN A N 1
ATOM 748 C CA . GLN A 1 99 ? 0.811 5.543 -2.248 1.00 98.25 99 GLN A CA 1
ATOM 749 C C . GLN A 1 99 ? 0.704 4.743 -0.952 1.00 98.25 99 GLN A C 1
ATOM 751 O O . GLN A 1 99 ? 0.840 3.524 -0.985 1.00 98.25 99 GLN A O 1
ATOM 756 N N . LEU A 1 100 ? 0.403 5.412 0.158 1.00 98.44 100 LEU A N 1
ATOM 757 C CA . LEU A 1 100 ? 0.027 4.814 1.438 1.00 98.44 100 LEU A CA 1
ATOM 758 C C . LEU A 1 100 ? -1.442 5.139 1.693 1.00 98.44 100 LEU A C 1
ATOM 760 O O . LEU A 1 100 ? -1.839 6.305 1.627 1.00 98.44 100 LEU A O 1
ATOM 764 N N . ILE A 1 101 ? -2.244 4.118 1.977 1.00 98.44 101 ILE A N 1
ATOM 765 C CA . ILE A 1 101 ? -3.699 4.232 2.067 1.00 98.44 101 ILE A CA 1
ATOM 766 C C . ILE A 1 101 ? -4.174 3.605 3.379 1.00 98.44 101 ILE A C 1
ATOM 768 O O . ILE A 1 101 ? -3.910 2.434 3.647 1.00 98.44 101 ILE A O 1
ATOM 772 N N . GLN A 1 102 ? -4.907 4.380 4.181 1.00 98.19 102 GLN A N 1
ATOM 773 C CA . GLN A 1 102 ? -5.531 3.933 5.429 1.00 98.19 102 GLN A CA 1
ATOM 774 C C . GLN A 1 102 ? -7.057 4.081 5.332 1.00 98.19 102 GLN A C 1
ATOM 776 O O . GLN A 1 102 ? -7.546 5.211 5.249 1.00 98.19 102 GLN A O 1
ATOM 781 N N . PRO A 1 103 ? -7.832 2.981 5.395 1.00 98.06 103 PRO A N 1
ATOM 782 C CA . PRO A 1 103 ? -9.277 3.048 5.613 1.00 98.06 103 PRO A CA 1
ATOM 783 C C . PRO A 1 103 ? -9.611 3.758 6.915 1.00 98.06 103 PRO A C 1
ATOM 785 O O . PRO A 1 103 ? -8.963 3.492 7.931 1.00 98.06 103 PRO A O 1
ATOM 788 N N . ILE A 1 104 ? -10.640 4.603 6.897 1.00 98.25 104 ILE A N 1
ATOM 789 C CA . ILE A 1 104 ? -11.129 5.313 8.081 1.00 98.25 104 ILE A CA 1
ATOM 790 C C . ILE A 1 104 ? -12.653 5.230 8.221 1.00 98.25 104 ILE A C 1
ATOM 792 O O . ILE A 1 104 ? -13.374 5.151 7.224 1.00 98.25 104 ILE A O 1
ATOM 796 N N . SER A 1 105 ? -13.134 5.287 9.465 1.00 95.38 105 SER A N 1
ATOM 797 C CA . SER A 1 105 ? -14.549 5.490 9.819 1.00 95.38 105 SER A CA 1
ATOM 798 C C . SER A 1 105 ? -14.818 6.951 10.155 1.00 95.38 105 SER A C 1
ATOM 800 O O . SER A 1 105 ? -14.049 7.481 10.991 1.00 95.38 105 SER A O 1
#

=== Feature glossary ===
A reading guide for the features in this record.

Start from the sequence.

  · Sequence gives the chain of amino acids in standard one-letter code (A=alanine, C=cysteine, …, Y=tyrosine), read N→C. It is the only feature that is directly encoded by the gene; a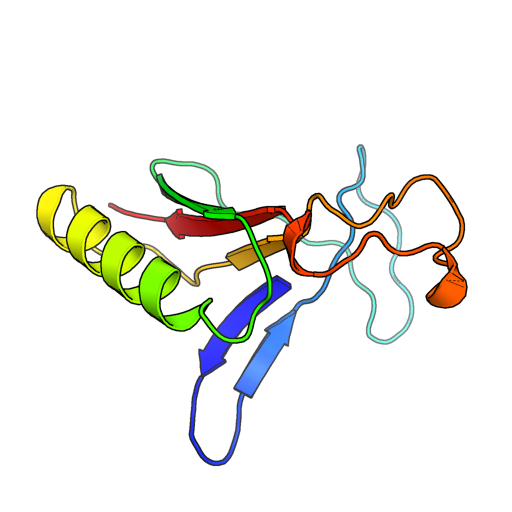ll structural features are derived from the folded form of this sequence.

Fold it, and you get atomic coordinates and the backbone conformation that goes with them.

  · The mmCIF table is the protein's shape written out atom by atom. For each backbone N, Cα, C, and carbonyl O, it records an (x, y, z) coordinate triple in Å plus the residue type, chain letter, and residue number.

  · Backbone dihedral angles. Every residue except chain termini has a φ (preceding-C → N → Cα → C) and a ψ (N → Cα → C → next-N). They are reported in degrees following the IUPAC sign convention. Secondary structure is essentially a statement about which (φ, ψ) basin each residue occupies.

  · DSSP 8-state secondary structure assigns each residue one of H (α-helix), G (3₁₀-helix), I (π-helix), E (extended β-strand), B (isolated β-bridge), T (hydrogen-bonded turn), S (bend), or '-' (coil). The assignment is computed from backbone hydrogen-bond geometry via the Kabsch–Sander algorithm.

  · P-SEA three-state annotation labels each residue as helix, strand, or coil based purely on the geometry of the Cα trace. It serves as a fallback when the full backbone (and thus DSSP) is unavailable.

Summarize the fold with a handful of shape descriptors and a per-residue structural alphabet.

  · Radius of gyration (Rg) is the root-mean-square distance of Cα atoms from their centroid — a single number for overall size and compactness. A globular domain of N residues has Rg ≈ 2.2·N^0.38 Å; an extended or disordered chain has a much larger Rg. The Cα contact count is the number of residue pairs whose Cα atoms are within 8 Å and are more than four positions apart in sequence — a standard proxy for tertiary packing density. The bounding box is the smallest axis-aligned box enclosing all Cα atoms.

  · Foldseek's 3Di representation compresses backbone geometry into a per-residue letter drawn from a learned twenty-state alphabet. It captures the tertiary interaction pattern around each residue — which residues are packed against it in space, regardless of where they are in sequence.

  · Accessible surface area quantifies burial. A residue with SASA near zero is packed into the hydrophobic core; one with SASA >100 Å² sits on the surface. Computed here via the Shrake–Rupley numerical algorithm with a 1.4 Å probe.

Ask how reliable the model is.

  · For AlphaFold models, the B-factor field carries pLDDT — the model's own estimate of local accuracy on a 0–100 scale. Regions with pLDDT<50 should be treated as essentially unmodeled; they often correspond to intrinsically disordered segments.

  · For experimental (PDB) structures, the B-factor (temperature factor) quantifies the positional spread of each atom in the crystal — a combination of thermal vibration and static disorder — in units of Å². High B-factors mark flexible loops or poorly resolved regions; low B-factors mark the rigid, well-ordered core.

  · PAE(i, j) answers: if I align the predicted and true structures on residue i, how far off (in Å) do I expect residue j to be? A block-diagonal PAE matrix with low values on the blocks and high values off-diagonal is the signature of a multi-domain protein with confidently predicted domains but uncertain inter-domain orientation.

Place it in context: what it resembles, what it is annotated as, and how it looks.

  · Structural nearest neighbors (via Foldseek easy-search vs the PDB). Reported per hit: target PDB id, E-value, and alignment TM-score. A TM-score above ~0.5 is the conventional threshold for 'same fold'.

  · Functional annotations link the protein to curated databases. InterPro entries identify conserved domains and families by matching the sequence against member-database signatures (Pfam, PROSITE, CDD, …). Gene Ontology (GO) terms describe molecular function, biological process, and cellular component in a controlled vocabulary. CATH places the structure in a hierarchical fold classification (Class/Architecture/Topology/Homologous-superfamily). The organism is the source species.

  · Plot images: a contact map (which residues are close in 3D, as an N×N binary image), a Ramachandran scatter (backbone torsion angles, revealing secondary-structure composition at a glance), and — for AlphaFold structures — a PAE heatmap (pairwise prediction confidence).

  · Structure images are PyMOL renders from six orthogonal camera directions. Cartoon representation draws helices as coils and strands as arrows; sticks shows the backbone as bonds; surface shows the solvent-excluded envelope. Rainbow coloring maps sequence position to hue (blue→red, N→C); chain coloring assigns a distinct color per polypeptide.